Protein AF-A0A423PW30-F1 (afdb_monomer)

Sequence (116 aa):
MLAGCATTGSDTPSLRDEIAADKAAFKTCADRQATRMIETTDFEPQTVATTALARCDSHWQDYTAGLQLLYTRQTRNITYGHLQSRSEGFDLNHQVHREIRQRAEKARAGGAQRGA

Radius of gyration: 31.91 Å; Cα contacts (8 Å, |Δi|>4): 43; chains: 1; bounding box: 67×41×92 Å

Nearest PDB structures (foldseek):
  4j2c-assembly2_C  TM=5.123E-01  e=4.195E+00  Homo sapiens
  8qbr-assembly1_A  TM=3.967E-01  e=3.443E+00  Nostoc punctiforme
  6iko-assembly1_A  TM=3.852E-01  e=5.829E+00  Mus musculus

Solvent-accessible surface area (backbone atoms only — not comparable to full-atom values): 6497 Å² total; per-residue (Å²): 134,86,82,74,79,78,77,78,69,77,89,64,76,51,72,68,52,50,32,51,49,28,48,51,51,25,52,52,44,23,51,53,40,32,52,53,41,63,75,74,44,92,63,57,70,68,58,38,50,54,51,17,44,62,76,28,44,68,35,48,50,53,23,52,51,41,49,51,51,52,51,52,54,51,52,48,52,52,53,51,51,55,52,49,56,53,49,54,53,50,52,51,51,53,50,52,53,51,51,54,49,52,52,54,51,52,52,55,60,60,54,65,71,77,75,120

Foldseek 3Di:
DDPDDDPPPPPDDDLVVQLVVLVVQLVVQLVVQLVVCVVPHPDDSVVSNVVSNVVSVVSVVSNVVSVVVVVVVVVVVVVVVVVVVVVVVVVVVVVVVVVVVVVVVVVVVVVVVVPD

Organism: NCBI:txid1209778

Secondary structure (DSSP, 8-state):
-----------PPPHHHHHHHHHHHHHHHHHHHHHHHHHH----HHHHHHHHHHTTHHHHHHHHHHHHHHHHHHHHHHHHHHHHHHHHHHHHHHHHHHHHHHHHHHHHHHHTTS--

pLDDT: mean 70.46, std 11.85, range [38.69, 86.38]

Structure (mmCIF, N/CA/C/O backbone):
data_AF-A0A423PW30-F1
#
_entry.id   AF-A0A423PW30-F1
#
loop_
_atom_site.group_PDB
_atom_site.id
_atom_site.type_symbol
_atom_site.label_atom_id
_atom_site.label_alt_id
_atom_site.label_comp_id
_atom_site.label_asym_id
_atom_site.label_entity_id
_atom_site.label_seq_id
_atom_site.pdbx_PDB_ins_code
_atom_site.Cartn_x
_atom_site.Cartn_y
_atom_site.Cartn_z
_atom_site.occupancy
_atom_site.B_iso_or_equiv
_atom_site.auth_seq_id
_atom_site.auth_comp_id
_atom_site.auth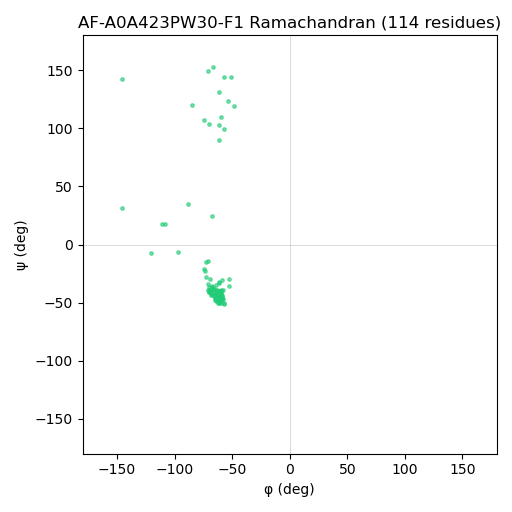_asym_id
_atom_site.auth_atom_id
_atom_site.pdbx_PDB_model_num
ATOM 1 N N . MET A 1 1 ? -18.056 31.550 -30.824 1.00 39.66 1 MET A N 1
ATOM 2 C CA . MET A 1 1 ? -17.249 31.324 -29.608 1.00 39.66 1 MET A CA 1
ATOM 3 C C . MET A 1 1 ? -17.079 29.823 -29.463 1.00 39.66 1 MET A C 1
ATOM 5 O O . MET A 1 1 ? -18.076 29.134 -29.299 1.00 39.66 1 MET A O 1
ATOM 9 N N . LEU A 1 2 ? -15.864 29.312 -29.663 1.00 38.69 2 LEU A N 1
ATOM 10 C CA . LEU A 1 2 ? -15.550 27.894 -29.481 1.00 38.69 2 LEU A CA 1
ATOM 11 C C . LEU A 1 2 ? -15.500 27.624 -27.975 1.00 38.69 2 LEU A C 1
ATOM 13 O O . LEU A 1 2 ? -14.588 28.093 -27.299 1.00 38.69 2 LEU A O 1
ATOM 17 N N . ALA A 1 3 ? -16.508 26.930 -27.451 1.00 40.69 3 ALA A N 1
ATOM 18 C CA . ALA A 1 3 ? -16.477 26.410 -26.093 1.00 40.69 3 ALA A CA 1
ATOM 19 C C . ALA A 1 3 ? -15.456 25.266 -26.064 1.00 40.69 3 ALA A C 1
ATOM 21 O O . ALA A 1 3 ? -15.696 24.189 -26.607 1.00 40.69 3 ALA A O 1
ATOM 22 N N . GLY A 1 4 ? -14.280 25.560 -25.511 1.00 42.00 4 GLY A N 1
ATOM 23 C CA . GLY A 1 4 ? -13.221 24.589 -25.294 1.00 42.00 4 GLY A CA 1
ATOM 24 C C . GLY A 1 4 ? -13.698 23.487 -24.357 1.00 42.00 4 GLY A C 1
ATOM 25 O O . GLY A 1 4 ? -14.277 23.756 -23.306 1.00 42.00 4 GLY A O 1
ATOM 26 N N . CYS A 1 5 ? -13.457 22.250 -24.778 1.00 47.34 5 CYS A N 1
ATOM 27 C CA . CYS A 1 5 ? -13.673 21.039 -24.012 1.00 47.34 5 CYS A CA 1
ATOM 28 C C . CYS A 1 5 ? -13.060 21.178 -22.615 1.00 47.34 5 CYS A C 1
ATOM 30 O O . CYS A 1 5 ? -11.847 21.342 -22.479 1.00 47.34 5 CYS A O 1
ATOM 32 N N . ALA A 1 6 ? -13.898 21.076 -21.584 1.00 44.97 6 ALA A N 1
ATOM 33 C CA . ALA A 1 6 ? -13.429 20.788 -20.243 1.00 44.97 6 ALA A CA 1
ATOM 34 C C . ALA A 1 6 ? -12.721 19.430 -20.299 1.00 44.97 6 ALA A C 1
ATOM 36 O O . ALA A 1 6 ? -13.347 18.394 -20.519 1.00 44.97 6 ALA A O 1
ATOM 37 N N . THR A 1 7 ? -11.399 19.444 -20.163 1.00 45.88 7 THR A N 1
ATOM 38 C CA . THR A 1 7 ? -10.635 18.247 -19.843 1.00 45.88 7 THR A CA 1
ATOM 39 C C . THR A 1 7 ? -11.139 17.769 -18.490 1.00 45.88 7 THR A C 1
ATOM 41 O O . THR A 1 7 ? -10.809 18.364 -17.465 1.00 45.88 7 THR A O 1
ATOM 44 N N . THR A 1 8 ? -11.971 16.732 -18.483 1.00 47.00 8 THR A N 1
ATOM 45 C CA . THR A 1 8 ? -12.207 15.911 -17.299 1.00 47.00 8 THR A CA 1
ATOM 46 C C . THR A 1 8 ? -10.859 15.301 -16.935 1.00 47.00 8 THR A C 1
ATOM 48 O O . THR A 1 8 ? -10.469 14.265 -17.475 1.00 47.00 8 THR A O 1
ATOM 51 N N . GLY A 1 9 ? -10.094 16.009 -16.101 1.00 44.66 9 GLY A N 1
ATOM 52 C CA . GLY A 1 9 ? -9.018 15.394 -15.346 1.00 44.66 9 GLY A CA 1
ATOM 53 C C . GLY A 1 9 ? -9.651 14.225 -14.614 1.00 44.66 9 GLY A C 1
ATOM 54 O O . GLY A 1 9 ? -10.691 14.388 -13.987 1.00 44.66 9 GLY A O 1
ATOM 55 N N . SER A 1 10 ? -9.121 13.030 -14.829 1.00 46.91 10 SER A N 1
ATOM 56 C CA . SER A 1 10 ? -9.656 11.811 -14.250 1.00 46.91 10 SER A CA 1
ATOM 57 C C . SER A 1 10 ? -9.677 11.953 -12.726 1.00 46.91 10 SER A C 1
ATOM 59 O O . SER A 1 10 ? -8.649 11.759 -12.087 1.00 46.91 10 SER A O 1
ATOM 61 N N . ASP A 1 11 ? -10.838 12.276 -12.150 1.00 55.28 11 ASP A N 1
ATOM 62 C CA . ASP A 1 11 ? -11.105 12.359 -10.702 1.00 55.28 11 ASP A CA 1
ATOM 63 C C . ASP A 1 11 ? -11.051 10.975 -10.021 1.00 55.28 11 ASP A C 1
ATOM 65 O O . ASP A 1 11 ? -11.695 10.719 -9.006 1.00 55.28 11 ASP A O 1
ATOM 69 N N . THR A 1 12 ? -10.322 10.026 -10.609 1.00 57.97 12 THR A N 1
ATOM 70 C CA . THR A 1 12 ? -10.108 8.705 -10.035 1.00 57.97 12 THR A CA 1
ATOM 71 C C . THR A 1 12 ? -8.923 8.811 -9.076 1.00 57.97 12 THR A C 1
ATOM 73 O O . THR A 1 12 ? -7.835 9.191 -9.523 1.00 57.97 12 THR A O 1
ATOM 76 N N . PRO A 1 13 ? -9.109 8.509 -7.777 1.00 70.44 13 PRO A N 1
ATOM 77 C CA . PRO A 1 13 ? -8.028 8.530 -6.800 1.00 70.44 13 PRO A CA 1
ATOM 78 C C . PRO A 1 13 ? -6.832 7.715 -7.298 1.00 70.44 13 PRO A C 1
ATOM 80 O O . PRO A 1 13 ? -6.991 6.688 -7.964 1.00 70.44 13 PRO A O 1
ATOM 83 N N . SER A 1 14 ? -5.609 8.159 -6.999 1.00 84.81 14 SER A N 1
ATOM 84 C CA . SER A 1 14 ? -4.460 7.320 -7.316 1.00 84.81 14 SER A CA 1
ATOM 85 C C . SER A 1 14 ? -4.503 6.059 -6.448 1.00 84.81 14 SER A C 1
ATOM 87 O O . SER A 1 14 ? -4.980 6.094 -5.317 1.00 84.81 14 SER A O 1
ATOM 89 N N . LEU A 1 15 ? -3.919 4.951 -6.918 1.00 81.12 15 LEU A N 1
ATOM 90 C CA . LEU A 1 15 ? -3.818 3.718 -6.117 1.00 81.12 15 LEU A CA 1
ATOM 91 C C . LEU A 1 15 ? -3.177 3.971 -4.735 1.00 81.12 15 LEU A C 1
ATOM 93 O O . LEU A 1 15 ? -3.468 3.273 -3.772 1.00 81.12 15 LEU A O 1
ATOM 97 N N . ARG A 1 16 ? -2.291 4.970 -4.619 1.00 79.81 16 ARG A N 1
ATOM 98 C CA . ARG A 1 16 ? -1.703 5.353 -3.327 1.00 79.81 16 ARG A CA 1
ATOM 99 C C . ARG A 1 16 ? -2.722 6.019 -2.402 1.00 79.81 16 ARG A C 1
ATOM 101 O O . ARG A 1 16 ? -2.657 5.784 -1.199 1.00 79.81 16 ARG A O 1
ATOM 108 N N . ASP A 1 17 ? -3.631 6.815 -2.954 1.00 84.00 17 ASP A N 1
ATOM 109 C CA . ASP A 1 17 ? -4.697 7.479 -2.202 1.00 84.00 17 ASP A CA 1
ATOM 110 C C . ASP A 1 17 ? -5.749 6.464 -1.738 1.00 84.00 17 ASP A C 1
ATOM 112 O O . ASP A 1 17 ? -6.172 6.519 -0.586 1.00 84.00 17 ASP A O 1
ATOM 116 N N . GLU A 1 18 ? -6.090 5.482 -2.582 1.00 82.44 18 GLU A N 1
ATOM 117 C CA . GLU A 1 18 ? -6.965 4.352 -2.221 1.00 82.44 18 GLU A CA 1
ATOM 118 C C . GLU A 1 18 ? -6.372 3.549 -1.051 1.00 82.44 18 GLU A C 1
ATOM 120 O O . GLU A 1 18 ? -7.006 3.408 -0.009 1.00 82.44 18 GLU A O 1
ATOM 125 N N . ILE A 1 19 ? -5.094 3.154 -1.142 1.00 78.31 19 ILE A N 1
ATOM 126 C CA . ILE A 1 19 ? -4.380 2.451 -0.057 1.00 78.31 19 ILE A CA 1
ATOM 127 C C . ILE A 1 19 ? -4.365 3.272 1.244 1.00 78.31 19 ILE A C 1
ATOM 129 O O . ILE A 1 19 ? -4.470 2.718 2.343 1.00 78.31 19 ILE A O 1
ATOM 133 N N . ALA A 1 20 ? -4.186 4.594 1.148 1.00 81.25 20 ALA A N 1
ATOM 134 C CA . ALA A 1 20 ? -4.189 5.473 2.314 1.00 81.25 20 ALA A CA 1
ATOM 135 C C . ALA A 1 20 ? -5.580 5.557 2.961 1.00 81.25 20 ALA A C 1
ATOM 137 O O . ALA A 1 20 ? -5.678 5.545 4.193 1.00 81.25 20 ALA A O 1
ATOM 138 N N . ALA A 1 21 ? -6.638 5.597 2.148 1.00 84.12 21 ALA A N 1
ATOM 139 C CA . ALA A 1 21 ? -8.020 5.564 2.608 1.00 84.12 21 ALA A CA 1
ATOM 140 C C . ALA A 1 21 ? -8.354 4.230 3.295 1.00 84.12 21 ALA A C 1
ATOM 142 O O . ALA A 1 21 ? -8.876 4.248 4.411 1.00 84.12 21 ALA A O 1
ATOM 143 N N . ASP A 1 22 ? -7.961 3.093 2.714 1.00 79.81 22 ASP A N 1
ATOM 144 C CA . ASP A 1 22 ? -8.191 1.762 3.295 1.00 79.81 22 ASP A CA 1
ATOM 145 C C . ASP A 1 22 ? -7.466 1.595 4.636 1.00 79.81 22 ASP A C 1
ATOM 147 O O . ASP A 1 22 ? -8.041 1.127 5.623 1.00 79.81 22 ASP A O 1
ATOM 151 N N . LYS A 1 23 ? -6.223 2.089 4.731 1.00 80.75 23 LYS A N 1
ATOM 152 C CA . LYS A 1 23 ? -5.473 2.131 5.995 1.00 80.75 23 LYS A CA 1
ATOM 153 C C . LYS A 1 23 ? -6.191 2.970 7.059 1.00 80.75 23 LYS A C 1
ATOM 155 O O . LYS A 1 23 ? -6.243 2.578 8.229 1.00 80.75 23 LYS A O 1
ATOM 160 N N . ALA A 1 24 ? -6.716 4.135 6.680 1.00 82.94 24 ALA A N 1
ATOM 161 C CA . ALA A 1 24 ? -7.443 5.016 7.592 1.00 82.94 24 ALA A CA 1
ATOM 162 C C . ALA A 1 24 ? -8.780 4.400 8.040 1.00 82.94 24 ALA A C 1
ATOM 164 O O . ALA A 1 24 ? -9.142 4.510 9.218 1.00 82.94 24 ALA A O 1
ATOM 165 N N . ALA A 1 25 ? -9.481 3.715 7.134 1.00 80.88 25 ALA A N 1
ATOM 166 C CA . ALA A 1 25 ? -10.710 2.985 7.419 1.00 80.88 25 ALA A CA 1
ATOM 167 C C . ALA A 1 25 ? -10.459 1.827 8.395 1.00 80.88 25 ALA A C 1
ATOM 169 O O . ALA A 1 25 ? -11.163 1.719 9.402 1.00 80.88 25 ALA A O 1
ATOM 170 N N . PHE A 1 26 ? -9.399 1.039 8.175 1.00 77.88 26 PHE A N 1
ATOM 171 C CA . PHE A 1 26 ? -8.985 -0.027 9.089 1.00 77.88 26 PHE A CA 1
ATOM 172 C C . PHE A 1 26 ? -8.712 0.504 10.499 1.00 77.88 26 PHE A C 1
ATOM 174 O O . PHE A 1 26 ? -9.302 0.017 11.465 1.00 77.88 26 PHE A O 1
ATOM 181 N N . LYS A 1 27 ? -7.886 1.555 10.621 1.00 79.56 27 LYS A N 1
ATOM 182 C CA . LYS A 1 27 ? -7.572 2.164 11.922 1.00 79.56 27 LYS A CA 1
ATOM 183 C C . LYS A 1 27 ? -8.835 2.666 12.626 1.00 79.56 27 LYS A C 1
ATOM 185 O O . LYS A 1 27 ? -9.043 2.382 13.799 1.00 79.56 27 LYS A O 1
ATOM 190 N N . THR A 1 28 ? -9.691 3.381 11.899 1.00 86.38 28 THR A N 1
ATOM 191 C CA . THR A 1 28 ? -10.925 3.955 12.451 1.00 86.38 28 THR A CA 1
ATOM 192 C C . THR A 1 28 ? -11.897 2.870 12.915 1.00 86.38 28 THR A C 1
ATOM 194 O O . THR A 1 28 ? -12.538 3.019 13.956 1.00 86.38 28 THR A O 1
ATOM 197 N N . CYS A 1 29 ? -12.014 1.773 12.163 1.00 79.19 29 CYS A N 1
ATOM 198 C CA . CYS A 1 29 ? -12.811 0.619 12.563 1.00 79.19 29 CYS A CA 1
ATOM 199 C C . CYS A 1 29 ? -12.258 -0.009 13.849 1.00 79.19 29 CYS A C 1
ATOM 201 O O . CYS A 1 29 ? -13.013 -0.183 14.808 1.00 79.19 29 CYS A O 1
ATOM 203 N N . ALA A 1 30 ? -10.951 -0.290 13.890 1.00 74.00 30 ALA A N 1
ATOM 204 C CA . ALA A 1 30 ? -10.305 -0.926 15.034 1.00 74.00 30 ALA A CA 1
ATOM 205 C C . ALA A 1 30 ? -10.431 -0.070 16.302 1.00 74.00 30 ALA A C 1
ATOM 207 O O . ALA A 1 30 ? -10.822 -0.588 17.346 1.00 74.00 30 ALA A O 1
ATOM 208 N N . ASP A 1 31 ? -10.211 1.245 16.194 1.00 78.31 31 ASP A N 1
ATOM 209 C CA . ASP A 1 31 ? -10.379 2.184 17.307 1.00 78.31 31 ASP A CA 1
ATOM 210 C C . ASP A 1 31 ? -11.823 2.161 17.834 1.00 78.31 31 ASP A C 1
ATOM 212 O O . ASP A 1 31 ? -12.045 2.006 19.031 1.00 78.31 31 ASP A O 1
ATOM 216 N N . ARG A 1 32 ? -12.829 2.236 16.947 1.00 84.38 32 ARG A N 1
ATOM 217 C CA . ARG A 1 32 ? -14.249 2.196 17.349 1.00 84.38 32 ARG A CA 1
ATOM 218 C C . ARG A 1 32 ? -14.634 0.879 18.022 1.00 84.38 32 ARG A C 1
ATOM 220 O O . ARG A 1 32 ? -15.410 0.897 18.977 1.00 84.38 32 ARG A O 1
ATOM 227 N N . GLN A 1 33 ? -14.142 -0.253 17.516 1.00 81.94 33 GLN A N 1
ATOM 228 C CA . GLN A 1 33 ? -14.400 -1.562 18.123 1.00 81.94 33 GLN A CA 1
ATOM 229 C C . GLN A 1 33 ? -13.721 -1.674 19.489 1.00 81.94 33 GLN A C 1
ATOM 231 O O . GLN A 1 33 ? -14.367 -2.105 20.440 1.00 81.94 33 GLN A O 1
ATOM 236 N N . ALA A 1 34 ? -12.469 -1.224 19.608 1.00 72.38 34 ALA A N 1
ATOM 237 C CA . ALA A 1 34 ? -11.740 -1.219 20.869 1.00 72.38 34 ALA A CA 1
ATOM 238 C C . ALA A 1 34 ? -12.432 -0.334 21.914 1.00 72.38 34 ALA A C 1
ATOM 240 O O . ALA A 1 34 ? -12.684 -0.806 23.017 1.00 72.38 34 ALA A O 1
ATOM 241 N N . THR A 1 35 ? -12.826 0.896 21.561 1.00 79.69 35 THR A N 1
ATOM 242 C CA . THR A 1 35 ? -13.568 1.795 22.462 1.00 79.69 35 THR A CA 1
ATOM 243 C C . THR A 1 35 ? -14.860 1.152 22.950 1.00 79.69 35 THR A C 1
ATOM 245 O O . THR A 1 35 ? -15.072 1.063 24.155 1.00 79.69 35 THR A O 1
ATOM 248 N N . ARG A 1 36 ? -15.685 0.609 22.042 1.00 82.94 36 ARG A N 1
ATOM 249 C CA . ARG A 1 36 ? -16.927 -0.073 22.438 1.00 82.94 36 ARG A CA 1
ATOM 250 C C . ARG A 1 36 ? -16.669 -1.255 23.361 1.00 82.94 36 ARG A C 1
ATOM 252 O O . ARG A 1 36 ? -17.438 -1.471 24.286 1.00 82.94 36 ARG A O 1
ATOM 259 N N . MET A 1 37 ? -15.626 -2.041 23.106 1.00 75.56 37 MET A N 1
ATOM 260 C CA . MET A 1 37 ? -15.291 -3.186 23.950 1.00 75.56 37 MET A CA 1
ATOM 261 C C . MET A 1 37 ? -14.806 -2.745 25.332 1.00 75.56 37 MET A C 1
ATOM 263 O O . MET A 1 37 ? -15.283 -3.290 26.317 1.00 75.56 37 MET A O 1
ATOM 267 N N . ILE A 1 38 ? -13.953 -1.724 25.427 1.00 74.25 38 ILE A N 1
ATOM 268 C CA . ILE A 1 38 ? -13.521 -1.158 26.718 1.00 74.25 38 ILE A CA 1
ATOM 269 C C . ILE A 1 38 ? -14.723 -0.638 27.516 1.00 74.25 38 ILE A C 1
ATOM 271 O O . ILE A 1 38 ? -14.792 -0.826 28.723 1.00 74.25 38 ILE A O 1
ATOM 275 N N . GLU A 1 39 ? -15.691 -0.011 26.846 1.00 79.75 39 GLU A N 1
ATOM 276 C CA . GLU A 1 39 ? -16.892 0.531 27.492 1.00 79.75 39 GLU A CA 1
ATOM 277 C C . GLU A 1 39 ? -17.907 -0.544 27.918 1.00 79.75 39 GLU A C 1
ATOM 279 O O . GLU A 1 39 ? -18.756 -0.275 28.765 1.00 79.75 39 GLU A O 1
ATOM 284 N N . THR A 1 40 ? -17.866 -1.743 27.324 1.00 76.75 40 THR A N 1
ATOM 285 C CA . THR A 1 40 ? -18.912 -2.772 27.504 1.00 76.75 40 THR A CA 1
ATOM 286 C C . THR A 1 40 ? -18.415 -4.092 28.083 1.00 76.75 40 THR A C 1
ATOM 288 O O . THR A 1 40 ? -19.232 -4.966 28.375 1.0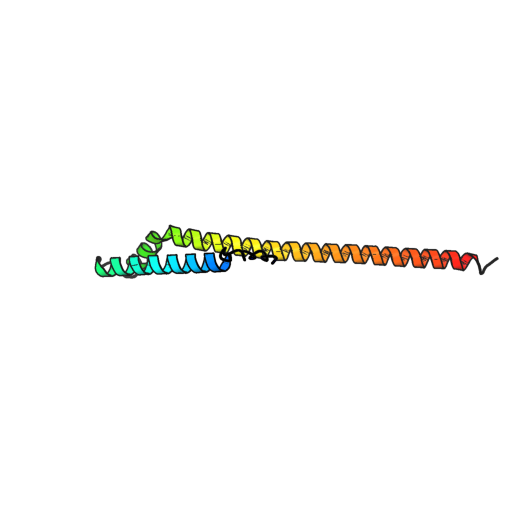0 76.75 40 THR A O 1
ATOM 291 N N . THR A 1 41 ? -17.102 -4.272 28.241 1.00 66.81 41 THR A N 1
ATOM 292 C CA . THR A 1 41 ? -16.494 -5.532 28.687 1.00 66.81 41 THR A CA 1
ATOM 293 C C . THR A 1 41 ? -15.258 -5.291 29.552 1.00 66.81 41 THR A C 1
ATOM 295 O O . THR A 1 41 ? -14.442 -4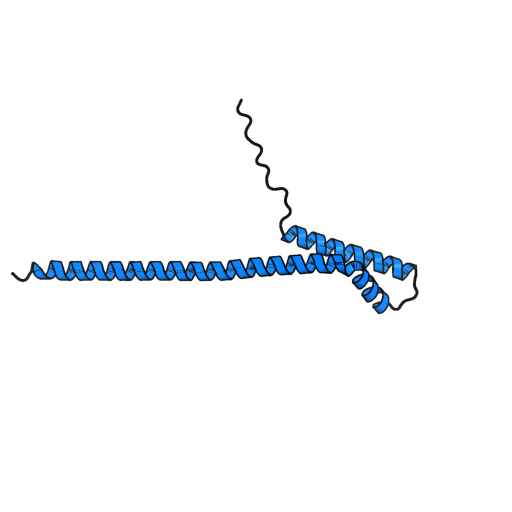.436 29.229 1.00 66.81 41 THR A O 1
ATOM 298 N N . ASP A 1 42 ? -15.065 -6.115 30.586 1.00 69.56 42 ASP A N 1
ATOM 299 C CA . ASP A 1 42 ? -13.860 -6.125 31.439 1.00 69.56 42 ASP A CA 1
ATOM 300 C C . ASP A 1 42 ? -12.753 -7.045 30.882 1.00 69.56 42 ASP A C 1
ATOM 302 O O . ASP A 1 42 ? -12.043 -7.733 31.619 1.00 69.56 42 ASP A O 1
ATOM 306 N N . PHE A 1 43 ? -12.625 -7.136 29.556 1.00 73.62 43 PHE A N 1
ATOM 307 C CA . PHE A 1 43 ? -11.596 -7.984 28.957 1.00 73.62 43 PHE A CA 1
ATOM 308 C C . PHE A 1 43 ? -10.195 -7.406 29.156 1.00 73.62 43 PHE A C 1
ATOM 310 O O . PHE A 1 43 ? -9.987 -6.193 29.136 1.00 73.62 43 PHE A O 1
ATOM 317 N N . GLU A 1 44 ? -9.202 -8.294 29.254 1.00 73.00 44 GLU A N 1
ATOM 318 C CA . GLU A 1 44 ? -7.805 -7.873 29.240 1.00 73.00 44 GLU A CA 1
ATOM 319 C C . GLU A 1 44 ? -7.478 -7.076 27.959 1.00 73.00 44 GLU A C 1
ATOM 321 O O . GLU A 1 44 ? -7.960 -7.429 26.873 1.00 73.00 44 GLU A O 1
ATOM 326 N N . PRO A 1 45 ? -6.610 -6.046 28.035 1.00 70.75 45 PRO A N 1
ATOM 327 C CA . PRO A 1 45 ? -6.311 -5.157 26.906 1.00 70.75 45 PRO A CA 1
ATOM 328 C C . PRO A 1 45 ? -5.894 -5.880 25.617 1.00 70.75 45 PRO A C 1
ATOM 330 O O . PRO A 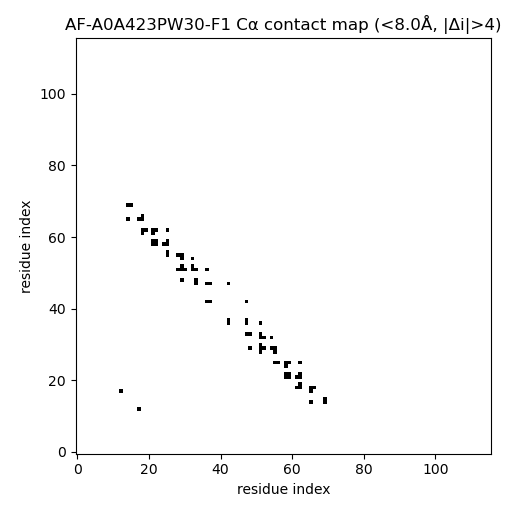1 45 ? -6.254 -5.471 24.514 1.00 70.75 45 PRO A O 1
ATOM 333 N N . GLN A 1 46 ? -5.168 -6.991 25.748 1.00 67.25 46 GLN A N 1
ATOM 334 C CA . GLN A 1 46 ? -4.735 -7.832 24.629 1.00 67.25 46 GLN A CA 1
ATOM 335 C C . GLN A 1 46 ? -5.896 -8.534 23.910 1.00 67.25 46 GLN A C 1
ATOM 337 O O . GLN A 1 46 ? -5.910 -8.613 22.678 1.00 67.25 46 GLN A O 1
ATOM 342 N N . THR A 1 47 ? -6.904 -8.982 24.657 1.00 72.38 47 THR A N 1
ATOM 343 C CA . THR A 1 47 ? -8.123 -9.602 24.121 1.00 72.38 47 THR A CA 1
ATOM 344 C C . THR A 1 47 ? -8.983 -8.566 23.404 1.00 72.38 47 THR A C 1
ATOM 346 O O . THR A 1 47 ? -9.513 -8.839 22.326 1.00 72.38 47 THR A O 1
ATOM 349 N N . VAL A 1 48 ? -9.067 -7.346 23.947 1.00 68.06 48 VAL A N 1
ATOM 350 C CA . VAL A 1 48 ? -9.737 -6.218 23.285 1.00 68.06 48 VAL A CA 1
ATOM 351 C C . VAL A 1 48 ? -9.053 -5.882 21.962 1.00 68.06 48 VAL A C 1
ATOM 353 O O . VAL A 1 48 ? -9.723 -5.815 20.934 1.00 68.06 48 VAL A O 1
ATOM 356 N N . ALA A 1 49 ? -7.728 -5.718 21.963 1.00 66.38 49 ALA A N 1
ATOM 357 C CA . ALA A 1 49 ? -6.979 -5.352 20.765 1.00 66.38 49 ALA A CA 1
ATOM 358 C C . ALA A 1 49 ? -7.111 -6.409 19.658 1.00 66.38 49 ALA A C 1
ATOM 360 O O . ALA A 1 49 ? -7.454 -6.081 18.524 1.00 66.38 49 ALA A O 1
ATOM 361 N N . THR A 1 50 ? -6.898 -7.686 19.984 1.00 69.00 50 THR A N 1
ATOM 362 C CA . THR A 1 50 ? -7.001 -8.787 19.009 1.00 69.00 50 THR A CA 1
ATOM 363 C C . THR A 1 50 ? -8.414 -8.933 18.446 1.00 69.00 50 THR A C 1
ATOM 365 O O . THR A 1 50 ? -8.582 -9.057 17.233 1.00 69.00 50 THR A O 1
ATOM 368 N N . THR A 1 51 ? -9.441 -8.838 19.292 1.00 71.56 51 THR A N 1
ATOM 369 C CA . THR 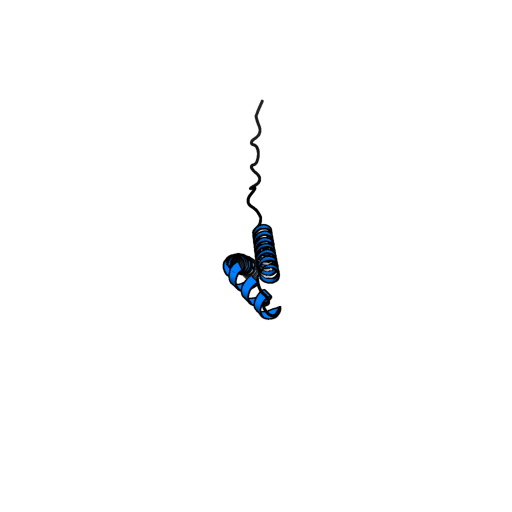A 1 51 ? -10.843 -8.952 18.858 1.00 71.56 51 THR A CA 1
ATOM 370 C C . THR A 1 51 ? -11.290 -7.748 18.030 1.00 71.56 51 THR A C 1
ATOM 372 O O . THR A 1 51 ? -11.978 -7.914 17.022 1.00 71.56 51 THR A O 1
ATOM 375 N N . ALA A 1 52 ? -10.895 -6.533 18.418 1.00 69.31 52 ALA A N 1
ATOM 376 C CA . ALA A 1 52 ? -11.210 -5.317 17.676 1.00 69.31 52 ALA A CA 1
ATOM 377 C C . ALA A 1 52 ? -10.594 -5.338 16.271 1.00 69.31 52 ALA A C 1
ATOM 379 O O . ALA A 1 52 ? -11.278 -5.012 15.302 1.00 69.31 52 ALA A O 1
ATOM 380 N N . LEU A 1 53 ? -9.340 -5.788 16.153 1.00 73.12 53 LEU A N 1
ATOM 381 C CA . LEU A 1 53 ? -8.666 -5.954 14.864 1.00 73.12 53 LEU A CA 1
ATOM 382 C C . LEU A 1 53 ? -9.351 -7.026 14.005 1.00 73.12 53 LEU A C 1
ATOM 384 O O . LEU A 1 53 ? -9.643 -6.765 12.840 1.00 73.12 53 LEU A O 1
ATOM 388 N N . ALA A 1 54 ? -9.689 -8.186 14.581 1.00 74.81 54 ALA A N 1
ATOM 389 C CA . ALA A 1 54 ? -10.359 -9.275 13.862 1.00 74.81 54 ALA A CA 1
ATOM 390 C C . ALA A 1 54 ? -11.741 -8.878 13.311 1.00 74.81 54 ALA A C 1
ATOM 392 O O . ALA A 1 54 ? -12.145 -9.331 12.243 1.00 74.81 54 ALA A O 1
ATOM 393 N N . ARG A 1 55 ? -12.474 -7.993 13.998 1.00 76.56 55 ARG A N 1
ATOM 394 C CA . ARG A 1 55 ? -13.766 -7.468 13.514 1.00 76.56 55 ARG A CA 1
ATOM 395 C C . ARG A 1 55 ? -13.644 -6.511 12.328 1.00 76.56 55 ARG A C 1
ATOM 397 O O . ARG A 1 55 ? -14.653 -6.214 11.695 1.00 76.56 55 ARG A O 1
ATOM 404 N N . CYS A 1 56 ? -12.441 -6.029 12.043 1.00 80.12 56 CYS A N 1
ATOM 405 C CA . CYS A 1 56 ? -12.147 -5.080 10.974 1.00 80.12 56 CYS A CA 1
ATOM 406 C C . CYS A 1 56 ? -11.324 -5.716 9.843 1.00 80.12 56 CYS A C 1
ATOM 408 O O . CYS A 1 56 ? -10.730 -4.994 9.042 1.00 80.12 56 CYS A O 1
ATOM 410 N N . ASP A 1 57 ? -11.296 -7.052 9.774 1.00 81.50 57 ASP A N 1
ATOM 411 C CA . ASP A 1 57 ? -10.451 -7.813 8.850 1.00 81.50 57 ASP A CA 1
ATOM 412 C C . ASP A 1 57 ? -10.717 -7.482 7.373 1.00 81.50 57 ASP A C 1
ATOM 414 O O . ASP A 1 57 ? -9.787 -7.451 6.578 1.00 81.50 57 ASP A O 1
ATOM 418 N N . SER A 1 58 ? -11.947 -7.112 6.998 1.00 78.19 58 SER A N 1
ATOM 419 C CA . SER A 1 58 ? -12.254 -6.684 5.624 1.00 78.19 58 SER A CA 1
ATOM 420 C C . SER A 1 58 ? -11.445 -5.454 5.192 1.00 78.19 58 SER A C 1
ATOM 422 O O . SER A 1 58 ? -10.856 -5.453 4.120 1.00 78.19 58 SER A O 1
ATOM 424 N N . HIS A 1 59 ? -11.317 -4.441 6.056 1.00 77.38 59 HIS A N 1
ATOM 425 C CA . HIS A 1 59 ? -10.510 -3.251 5.754 1.00 77.38 59 HIS A CA 1
ATOM 426 C C . HIS A 1 59 ? -9.008 -3.556 5.719 1.00 77.38 59 HIS A C 1
ATOM 428 O O . HIS A 1 59 ? -8.247 -2.906 5.003 1.00 77.38 59 HIS A O 1
ATOM 434 N N . TRP A 1 60 ? -8.568 -4.547 6.497 1.00 73.94 60 TRP A N 1
ATOM 435 C CA . TRP A 1 60 ? -7.198 -5.044 6.440 1.00 73.94 60 TRP A CA 1
ATOM 436 C C . TRP A 1 60 ? -6.916 -5.779 5.120 1.00 73.94 60 TRP A C 1
ATOM 438 O O . TRP A 1 60 ? -5.862 -5.574 4.510 1.00 73.94 60 TRP A O 1
ATOM 448 N N . GLN A 1 61 ? -7.861 -6.590 4.643 1.00 78.31 61 GLN A N 1
ATOM 449 C CA . GLN A 1 61 ? -7.773 -7.269 3.350 1.00 78.31 61 GLN A CA 1
ATOM 450 C C . GLN A 1 61 ? -7.716 -6.269 2.189 1.00 78.31 61 GLN A C 1
ATOM 452 O O . GLN A 1 61 ? -6.831 -6.390 1.344 1.00 78.31 61 GLN A O 1
ATOM 457 N N . ASP A 1 62 ? -8.567 -5.240 2.192 1.00 77.88 62 ASP A N 1
ATOM 458 C CA . ASP A 1 62 ? -8.556 -4.186 1.165 1.00 77.88 62 ASP A CA 1
ATOM 459 C C . ASP A 1 62 ? -7.209 -3.438 1.146 1.00 77.88 62 ASP A C 1
ATOM 461 O O . ASP A 1 62 ? -6.535 -3.357 0.112 1.00 77.88 62 ASP A O 1
ATOM 465 N N . TYR A 1 63 ? -6.731 -3.014 2.323 1.00 74.25 63 TYR A N 1
ATOM 466 C CA . TYR A 1 63 ? -5.431 -2.357 2.473 1.00 74.25 63 TYR A CA 1
ATOM 467 C C . TYR A 1 63 ? -4.266 -3.223 1.959 1.00 74.25 63 TYR A C 1
ATOM 469 O O . TYR A 1 63 ? -3.396 -2.747 1.219 1.00 74.25 63 TYR A O 1
ATOM 477 N N . THR A 1 64 ? -4.231 -4.504 2.332 1.00 80.88 64 THR A N 1
ATOM 478 C CA . THR A 1 64 ? -3.154 -5.423 1.928 1.00 80.88 64 THR A CA 1
ATOM 479 C C . THR A 1 64 ? -3.222 -5.793 0.446 1.00 80.88 64 THR A C 1
ATOM 481 O O . THR A 1 64 ? -2.174 -5.893 -0.201 1.00 80.88 64 THR A O 1
ATOM 484 N N . ALA A 1 65 ? -4.420 -5.908 -0.132 1.00 79.56 65 ALA A N 1
ATOM 485 C CA . ALA A 1 65 ? -4.608 -6.098 -1.567 1.00 79.56 65 ALA A CA 1
ATOM 486 C C . ALA A 1 65 ? -4.075 -4.899 -2.368 1.00 79.56 65 ALA A C 1
ATOM 488 O O . ALA A 1 65 ? -3.328 -5.080 -3.336 1.00 79.56 65 ALA A O 1
ATOM 489 N N . GLY A 1 66 ? -4.371 -3.673 -1.926 1.00 77.56 66 GLY A N 1
ATOM 490 C CA . GLY A 1 66 ? -3.830 -2.454 -2.525 1.00 77.56 66 GLY A CA 1
ATOM 491 C C . GLY A 1 66 ? -2.297 -2.402 -2.471 1.00 77.56 66 GLY A C 1
ATOM 492 O O . GLY A 1 66 ? -1.643 -2.136 -3.486 1.00 77.56 66 GLY A O 1
ATOM 493 N N . LEU A 1 67 ? -1.694 -2.747 -1.326 1.00 77.75 67 LEU A N 1
ATOM 494 C CA . LEU A 1 67 ? -0.233 -2.852 -1.196 1.00 77.75 67 LEU A CA 1
ATOM 495 C C . LEU A 1 67 ? 0.373 -3.878 -2.164 1.00 77.75 67 LEU A C 1
ATOM 497 O O . LEU A 1 67 ? 1.382 -3.587 -2.813 1.00 77.75 67 LEU A O 1
ATOM 501 N N . GLN A 1 68 ? -0.248 -5.052 -2.306 1.00 82.12 68 GLN A N 1
ATOM 502 C CA . GLN A 1 68 ? 0.210 -6.092 -3.229 1.00 82.12 68 GLN A CA 1
ATOM 503 C C . GLN A 1 68 ? 0.158 -5.619 -4.689 1.00 82.12 68 GLN A C 1
ATOM 505 O O . GLN A 1 68 ? 1.078 -5.890 -5.474 1.00 82.12 68 GLN A O 1
ATOM 510 N N . LEU A 1 69 ? -0.885 -4.873 -5.063 1.00 79.50 69 LEU A N 1
ATOM 511 C CA . LEU A 1 69 ? -1.005 -4.260 -6.386 1.00 79.50 69 LEU A CA 1
ATOM 512 C C . LEU A 1 69 ? 0.083 -3.209 -6.624 1.00 79.50 69 LEU A C 1
ATOM 514 O O . LEU A 1 69 ? 0.697 -3.200 -7.696 1.00 79.50 69 LEU A O 1
ATOM 518 N N . LEU A 1 70 ? 0.361 -2.356 -5.633 1.00 80.69 70 LEU A N 1
ATOM 519 C CA . LEU A 1 70 ? 1.414 -1.344 -5.720 1.00 80.69 70 LEU A CA 1
ATOM 520 C C . LEU A 1 70 ? 2.793 -1.991 -5.900 1.00 80.69 70 LEU A C 1
ATOM 522 O O . LEU A 1 70 ? 3.531 -1.606 -6.809 1.00 80.69 70 LEU A O 1
ATOM 526 N N . TYR A 1 71 ? 3.103 -3.013 -5.099 1.00 75.50 71 TYR A N 1
ATOM 527 C CA . TYR A 1 71 ? 4.346 -3.776 -5.209 1.00 75.50 71 TYR A CA 1
ATOM 528 C C . TYR A 1 71 ? 4.474 -4.448 -6.580 1.00 75.50 71 TYR A C 1
ATOM 530 O O . TYR A 1 71 ? 5.496 -4.319 -7.249 1.00 75.50 71 TYR A O 1
ATOM 538 N N . THR A 1 72 ? 3.411 -5.098 -7.059 1.00 77.69 72 THR A N 1
ATOM 539 C CA . THR A 1 72 ? 3.413 -5.763 -8.371 1.00 77.69 72 THR A CA 1
ATOM 540 C C . THR A 1 72 ? 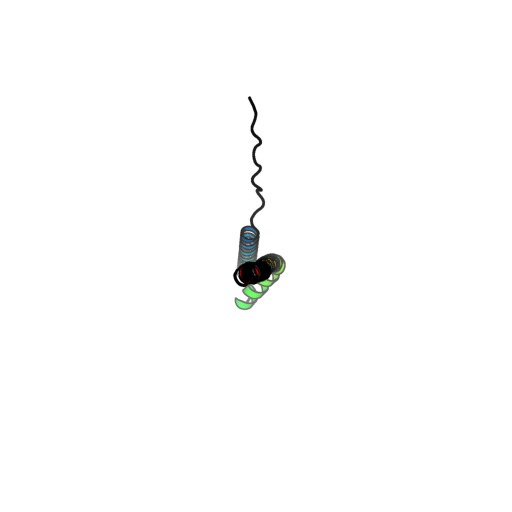3.644 -4.767 -9.510 1.00 77.69 72 THR A C 1
ATOM 542 O O . THR A 1 72 ? 4.421 -5.049 -10.425 1.00 77.69 72 THR A O 1
ATOM 545 N N . ARG A 1 73 ? 3.010 -3.585 -9.464 1.00 75.62 73 ARG A N 1
ATOM 546 C CA . ARG A 1 73 ? 3.238 -2.508 -10.445 1.00 75.62 73 ARG A CA 1
ATOM 547 C C . ARG A 1 73 ? 4.680 -2.003 -10.399 1.00 75.62 73 ARG A C 1
ATOM 549 O O . ARG A 1 73 ? 5.294 -1.836 -11.449 1.00 75.62 73 ARG A O 1
ATOM 556 N N . GLN A 1 74 ? 5.233 -1.806 -9.205 1.00 71.69 74 GLN A N 1
ATOM 557 C CA . GLN A 1 74 ? 6.609 -1.348 -9.035 1.00 71.69 74 GLN A CA 1
ATOM 558 C C . GLN A 1 74 ? 7.618 -2.369 -9.574 1.00 71.69 74 GLN A C 1
ATOM 560 O O . GLN A 1 74 ? 8.497 -2.003 -10.354 1.00 71.69 74 GLN A O 1
ATOM 565 N N . THR A 1 75 ? 7.453 -3.649 -9.236 1.00 68.06 75 THR A N 1
ATOM 566 C CA . THR A 1 75 ? 8.314 -4.733 -9.725 1.00 68.06 75 THR A CA 1
ATOM 567 C C . THR A 1 75 ? 8.243 -4.852 -11.244 1.00 68.06 75 THR A C 1
ATOM 569 O O . THR A 1 75 ? 9.280 -4.919 -11.897 1.00 68.06 75 THR A O 1
ATOM 572 N N . ARG A 1 76 ? 7.040 -4.778 -11.834 1.00 66.75 76 ARG A N 1
ATOM 573 C CA . ARG A 1 76 ? 6.872 -4.766 -13.296 1.00 66.75 76 ARG A CA 1
ATOM 574 C C . ARG A 1 76 ? 7.597 -3.591 -13.946 1.00 66.75 76 ARG A C 1
ATOM 576 O O . ARG A 1 76 ? 8.303 -3.807 -14.923 1.00 66.75 76 ARG A O 1
ATOM 583 N N . ASN A 1 77 ? 7.476 -2.381 -13.403 1.00 66.31 77 ASN A N 1
ATOM 584 C CA . ASN A 1 77 ? 8.164 -1.209 -13.951 1.00 66.31 77 ASN A CA 1
ATOM 585 C C . ASN A 1 77 ? 9.692 -1.362 -13.914 1.00 66.31 77 ASN A C 1
ATOM 587 O O . ASN A 1 77 ? 10.358 -1.021 -14.887 1.00 66.31 77 ASN A O 1
ATOM 591 N N . ILE A 1 78 ? 10.243 -1.927 -12.834 1.00 67.50 78 ILE A N 1
ATOM 592 C CA . ILE A 1 78 ? 11.682 -2.216 -12.729 1.00 67.50 78 ILE A CA 1
ATOM 593 C C . ILE A 1 78 ? 12.096 -3.268 -13.768 1.00 67.50 78 ILE A C 1
ATOM 595 O O . ILE A 1 78 ? 13.068 -3.072 -14.497 1.00 67.50 78 ILE A O 1
ATOM 599 N N . THR A 1 79 ? 11.349 -4.371 -13.877 1.00 67.69 79 THR A N 1
ATOM 600 C CA . THR A 1 79 ? 11.650 -5.447 -14.832 1.00 67.69 79 THR A CA 1
ATOM 601 C C . THR A 1 79 ? 11.583 -4.961 -16.277 1.00 67.69 79 THR A C 1
ATOM 603 O O . THR A 1 79 ? 12.513 -5.212 -17.041 1.00 67.69 79 THR A O 1
ATOM 606 N N . TYR A 1 80 ? 10.526 -4.243 -16.661 1.00 63.81 80 TYR A N 1
ATOM 607 C CA . TYR A 1 80 ? 10.396 -3.718 -18.020 1.00 63.81 80 TYR A CA 1
ATOM 608 C C . TYR A 1 80 ? 11.435 -2.636 -18.324 1.00 63.81 80 TYR A C 1
ATOM 610 O O . TYR A 1 80 ? 11.990 -2.652 -19.419 1.00 63.81 80 TYR A O 1
ATOM 618 N N . GLY A 1 81 ? 11.784 -1.780 -17.357 1.00 67.75 81 GLY A N 1
ATOM 619 C CA . GLY A 1 81 ? 12.884 -0.824 -17.509 1.00 67.75 81 GLY A CA 1
ATOM 620 C C . GLY A 1 81 ? 14.227 -1.512 -17.780 1.00 67.75 81 GLY A C 1
ATOM 621 O O . GLY A 1 81 ? 14.952 -1.124 -18.693 1.00 67.75 81 GLY A O 1
ATOM 622 N N . HIS A 1 82 ? 14.533 -2.597 -17.061 1.00 65.88 82 HIS A N 1
ATOM 623 C CA . HIS A 1 82 ? 15.734 -3.397 -17.320 1.00 65.88 82 HIS A CA 1
ATOM 624 C C . HIS A 1 82 ? 15.700 -4.145 -18.658 1.00 65.88 82 HIS A C 1
ATOM 626 O O . HIS A 1 82 ? 16.736 -4.299 -19.304 1.00 65.88 82 HIS A O 1
ATOM 632 N N . LEU A 1 83 ? 14.538 -4.631 -19.098 1.00 65.44 83 LEU A N 1
ATOM 633 C CA . LEU A 1 83 ? 14.408 -5.273 -20.410 1.00 65.44 83 LEU A CA 1
ATOM 634 C C . LEU A 1 83 ? 14.582 -4.263 -21.548 1.00 65.44 83 LEU A C 1
ATOM 636 O O . LEU A 1 83 ? 15.277 -4.560 -22.520 1.00 65.44 83 LEU A O 1
ATOM 640 N N . GLN A 1 84 ? 14.027 -3.061 -21.400 1.00 67.44 84 GLN A N 1
ATOM 641 C CA . GLN A 1 84 ? 14.196 -1.976 -22.359 1.00 67.44 84 GLN A CA 1
ATOM 642 C C . GLN A 1 84 ? 15.666 -1.555 -22.472 1.00 67.44 84 GLN A C 1
ATOM 644 O O . GLN A 1 84 ? 16.198 -1.527 -23.579 1.00 67.44 84 GLN A O 1
ATOM 649 N N . SER A 1 85 ? 16.361 -1.343 -21.348 1.00 56.09 85 SER A N 1
ATOM 650 C CA . SER A 1 85 ? 17.782 -0.965 -21.378 1.00 56.09 85 SER A CA 1
ATOM 651 C C . SER A 1 85 ? 18.660 -2.040 -22.031 1.00 56.09 85 SER A C 1
ATOM 653 O O . SER A 1 85 ? 19.648 -1.733 -22.697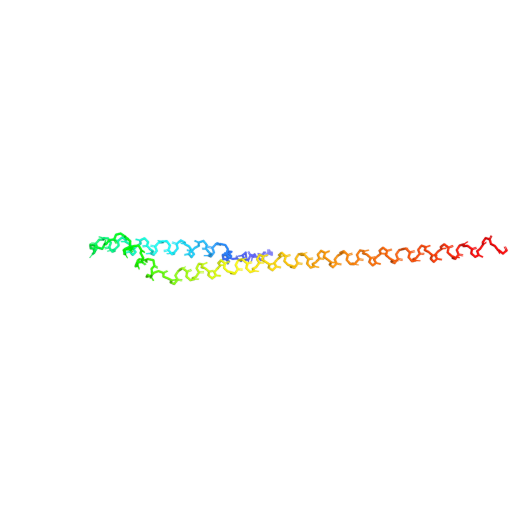 1.00 56.09 85 SER A O 1
ATOM 655 N N . ARG A 1 86 ? 18.306 -3.325 -21.866 1.00 60.97 86 ARG A N 1
ATOM 656 C CA . ARG A 1 86 ? 18.984 -4.438 -22.551 1.00 60.97 86 ARG A CA 1
ATOM 657 C C . ARG A 1 86 ? 18.728 -4.432 -24.058 1.00 60.97 86 ARG A C 1
ATOM 659 O O . ARG A 1 86 ? 19.653 -4.732 -24.808 1.00 60.97 86 ARG A O 1
ATOM 666 N N . SER A 1 87 ? 17.512 -4.097 -24.488 1.00 62.41 87 SER A N 1
ATOM 667 C CA . SER A 1 87 ? 17.171 -3.960 -25.910 1.00 62.41 87 SER A CA 1
ATOM 668 C C . SER A 1 87 ? 17.947 -2.813 -26.556 1.00 62.41 87 SER A C 1
ATOM 670 O O . SER A 1 87 ? 18.606 -3.018 -27.570 1.00 62.41 87 SER A O 1
ATOM 672 N N . GLU A 1 88 ? 17.963 -1.641 -25.920 1.00 72.38 88 GLU A N 1
ATOM 673 C CA . GLU A 1 88 ? 18.701 -0.465 -26.402 1.00 72.38 88 GLU A CA 1
ATOM 674 C C . GLU A 1 88 ? 20.208 -0.752 -26.527 1.00 72.38 88 GLU A C 1
ATOM 676 O O . GLU A 1 88 ? 20.842 -0.392 -27.521 1.00 72.38 88 GLU A O 1
ATOM 681 N N . GLY A 1 89 ? 20.787 -1.483 -25.565 1.00 65.19 89 GLY A N 1
ATOM 682 C CA . GLY A 1 89 ? 22.180 -1.932 -25.642 1.00 65.19 89 GLY A CA 1
ATOM 683 C C . GLY A 1 89 ? 22.453 -2.910 -26.794 1.00 65.19 89 GLY A C 1
ATOM 684 O O . GLY A 1 89 ? 23.522 -2.862 -27.408 1.00 65.19 89 GLY A O 1
ATOM 685 N N . PHE A 1 90 ? 21.497 -3.783 -27.124 1.00 67.00 90 PHE A N 1
ATOM 686 C CA . PHE A 1 90 ? 21.611 -4.712 -28.253 1.00 67.00 90 PHE A CA 1
ATOM 687 C C . PHE A 1 90 ? 21.544 -3.988 -29.603 1.00 67.00 90 PHE A C 1
ATOM 689 O O . PHE A 1 90 ? 22.341 -4.294 -30.499 1.00 67.00 90 PHE A O 1
ATOM 696 N N . ASP A 1 91 ? 20.651 -3.004 -29.726 1.00 68.50 91 ASP A N 1
ATOM 697 C CA . ASP A 1 91 ? 20.511 -2.163 -30.918 1.00 68.50 91 ASP A CA 1
ATOM 698 C C . ASP A 1 91 ? 21.770 -1.326 -31.167 1.00 68.50 91 ASP A C 1
ATOM 700 O O . ASP A 1 91 ? 22.283 -1.291 -32.294 1.00 68.50 91 ASP A O 1
ATOM 704 N N . LEU A 1 92 ? 22.330 -0.733 -30.105 1.00 60.66 92 LEU A N 1
ATOM 705 C CA . LEU A 1 92 ? 23.596 -0.003 -30.163 1.00 60.66 92 LEU A CA 1
ATOM 706 C C . LEU A 1 92 ? 24.739 -0.908 -30.640 1.00 60.66 92 LEU A C 1
ATOM 708 O O . LEU A 1 92 ? 25.493 -0.540 -31.542 1.00 60.66 92 LEU A O 1
ATOM 712 N N . ASN A 1 93 ? 24.846 -2.119 -30.085 1.00 64.56 93 ASN A N 1
ATOM 713 C CA . ASN A 1 93 ? 25.881 -3.070 -30.483 1.00 64.56 93 ASN A CA 1
ATOM 714 C C . ASN A 1 93 ? 25.755 -3.460 -31.970 1.00 64.56 93 ASN A C 1
ATOM 716 O O . ASN A 1 93 ? 26.741 -3.475 -32.711 1.00 64.56 93 ASN A O 1
ATOM 720 N N . HIS A 1 94 ? 24.530 -3.695 -32.449 1.00 71.06 94 HIS A N 1
ATOM 721 C CA . HIS A 1 94 ? 24.274 -3.962 -33.867 1.00 71.06 94 HIS A CA 1
ATOM 722 C C . HIS A 1 94 ? 24.676 -2.793 -34.764 1.00 71.06 94 HIS A C 1
ATOM 724 O O . HIS A 1 94 ? 25.249 -3.008 -35.835 1.00 71.06 94 HIS A O 1
ATOM 730 N N . GLN A 1 95 ? 24.395 -1.559 -34.345 1.00 73.38 95 GLN A N 1
ATOM 731 C CA . GLN A 1 95 ? 24.797 -0.371 -35.088 1.00 73.38 95 GLN A CA 1
ATOM 732 C C . GLN A 1 95 ? 26.321 -0.254 -35.189 1.00 73.38 95 GLN A C 1
ATOM 734 O O . GLN A 1 95 ? 26.836 -0.082 -36.294 1.00 73.38 95 GLN A O 1
ATOM 739 N N . VAL A 1 96 ? 27.044 -0.440 -34.082 1.00 73.56 96 VAL A N 1
ATOM 740 C CA . VAL A 1 96 ? 28.516 -0.421 -34.065 1.00 73.56 96 VAL A CA 1
ATOM 741 C C . VAL A 1 96 ? 29.093 -1.491 -34.993 1.00 73.56 96 VAL A C 1
ATOM 743 O O . VAL A 1 96 ? 29.964 -1.196 -35.814 1.00 73.56 96 VAL A O 1
ATOM 746 N N . HIS A 1 97 ? 28.576 -2.722 -34.943 1.00 71.00 97 HIS A N 1
ATOM 747 C CA . HIS A 1 97 ? 29.016 -3.787 -35.847 1.00 71.00 97 HIS A CA 1
ATOM 748 C C . HIS A 1 97 ? 28.768 -3.453 -37.325 1.00 71.00 97 HIS A C 1
ATOM 750 O O . HIS A 1 97 ? 29.633 -3.722 -38.167 1.00 71.00 97 HIS A O 1
ATOM 756 N N . ARG A 1 98 ? 27.625 -2.835 -37.656 1.00 78.44 98 ARG A N 1
ATOM 757 C CA . ARG A 1 98 ? 27.342 -2.358 -39.021 1.00 78.44 98 ARG A CA 1
ATOM 758 C C . ARG A 1 98 ? 28.340 -1.289 -39.461 1.00 78.44 98 ARG A C 1
ATOM 760 O O . ARG A 1 98 ? 28.856 -1.378 -40.572 1.00 78.44 98 ARG A O 1
ATOM 767 N N . GLU A 1 99 ? 28.651 -0.321 -38.604 1.00 75.38 99 GLU A N 1
ATOM 768 C CA . GLU A 1 99 ? 29.618 0.735 -38.921 1.00 75.38 99 GLU A CA 1
ATOM 769 C C . GLU A 1 99 ? 31.034 0.189 -39.128 1.00 75.38 99 GLU A C 1
ATOM 771 O O . GLU A 1 99 ? 31.703 0.563 -40.093 1.00 75.38 99 GLU A O 1
ATOM 776 N N . ILE A 1 100 ? 31.485 -0.732 -38.271 1.00 76.94 100 ILE A N 1
ATOM 777 C CA . ILE A 1 100 ? 32.786 -1.400 -38.422 1.00 76.94 100 ILE A CA 1
ATOM 778 C C . ILE A 1 100 ? 32.852 -2.130 -39.765 1.00 76.94 100 ILE A C 1
ATOM 780 O O . ILE A 1 100 ? 33.836 -1.991 -40.496 1.00 76.94 100 ILE A O 1
ATOM 784 N N . ARG A 1 101 ? 31.791 -2.862 -40.127 1.00 80.94 101 ARG A N 1
ATOM 785 C CA . ARG A 1 101 ? 31.710 -3.577 -41.405 1.00 80.94 101 ARG A CA 1
ATOM 786 C C . ARG A 1 101 ? 31.789 -2.624 -42.595 1.00 80.94 101 ARG A C 1
ATOM 788 O O . ARG A 1 101 ? 32.613 -2.836 -43.480 1.00 80.94 101 ARG A O 1
ATOM 795 N N . GLN A 1 102 ? 31.012 -1.541 -42.580 1.00 85.00 102 GLN A N 1
ATOM 796 C CA . GLN A 1 102 ? 31.037 -0.530 -43.641 1.00 85.00 102 GLN A CA 1
ATOM 797 C C . GLN A 1 102 ? 32.412 0.137 -43.779 1.00 85.00 102 GLN A C 1
ATOM 799 O O . GLN A 1 102 ? 32.881 0.371 -44.894 1.00 85.00 102 GLN A O 1
ATOM 804 N N . ARG A 1 103 ? 33.089 0.436 -42.662 1.00 80.25 103 ARG A N 1
ATOM 805 C CA . ARG A 1 103 ? 34.454 0.988 -42.681 1.00 80.25 103 ARG A CA 1
ATOM 806 C C . ARG A 1 103 ? 35.457 -0.012 -43.256 1.00 80.25 103 ARG A C 1
ATOM 808 O O . ARG A 1 103 ? 36.290 0.380 -44.070 1.00 80.25 103 ARG A O 1
ATOM 815 N N . ALA A 1 104 ? 35.359 -1.287 -42.883 1.00 80.75 104 ALA A N 1
ATOM 816 C CA . ALA A 1 104 ? 36.221 -2.344 -43.410 1.00 80.75 104 ALA A CA 1
ATOM 817 C C . ALA A 1 104 ? 36.017 -2.563 -44.921 1.00 80.75 104 ALA A C 1
ATOM 819 O O . ALA A 1 104 ? 36.989 -2.717 -45.659 1.00 80.75 104 ALA A O 1
ATOM 820 N N . GLU A 1 105 ? 34.772 -2.529 -45.399 1.00 84.06 105 GLU A N 1
ATOM 821 C CA . GLU A 1 105 ? 34.438 -2.629 -46.826 1.00 84.06 105 GLU A CA 1
ATOM 822 C C . GLU A 1 105 ? 34.977 -1.427 -47.619 1.00 84.06 105 GLU A C 1
ATOM 824 O O . GLU A 1 105 ? 35.638 -1.621 -48.640 1.00 84.06 105 GLU A O 1
ATOM 829 N N . LYS A 1 106 ? 34.809 -0.195 -47.111 1.00 81.88 106 LYS A N 1
ATOM 830 C CA . LYS A 1 106 ? 35.407 1.013 -47.713 1.00 81.88 106 LYS A CA 1
ATOM 831 C C . LYS A 1 106 ? 36.935 0.947 -47.769 1.00 81.88 106 LYS A C 1
ATOM 833 O O . LYS A 1 106 ? 37.518 1.306 -48.788 1.00 81.88 106 LYS A O 1
ATOM 838 N N . ALA A 1 107 ? 37.586 0.473 -46.705 1.00 76.38 107 ALA A N 1
ATOM 839 C CA . ALA A 1 107 ? 39.041 0.329 -46.665 1.00 76.38 107 ALA A CA 1
ATOM 840 C C . ALA A 1 107 ? 39.553 -0.695 -47.695 1.00 76.38 107 ALA A C 1
ATOM 842 O O . ALA A 1 107 ? 40.560 -0.449 -48.356 1.00 76.38 107 ALA A O 1
ATOM 843 N N . ARG A 1 108 ? 38.836 -1.811 -47.892 1.00 76.56 108 ARG A N 1
ATOM 844 C CA . ARG A 1 108 ? 39.164 -2.804 -48.932 1.00 76.56 108 ARG A CA 1
ATOM 845 C C . ARG A 1 108 ? 38.944 -2.267 -50.347 1.00 76.56 108 ARG A C 1
ATOM 847 O O . ARG A 1 108 ? 39.794 -2.483 -51.203 1.00 76.56 108 ARG A O 1
ATOM 854 N N . ALA A 1 109 ? 37.856 -1.532 -50.582 1.00 74.88 109 ALA A N 1
ATOM 855 C CA . ALA A 1 109 ? 37.579 -0.918 -51.881 1.00 74.88 109 ALA A CA 1
ATOM 856 C C . ALA A 1 109 ? 38.602 0.177 -52.247 1.00 74.88 109 ALA A C 1
ATOM 858 O O . ALA A 1 109 ? 39.037 0.251 -53.392 1.00 74.88 109 ALA A O 1
ATOM 859 N N . GLY A 1 110 ? 39.050 0.981 -51.274 1.00 62.25 110 GLY A N 1
ATOM 860 C CA . GLY A 1 110 ? 40.091 2.000 -51.476 1.00 62.25 110 GLY A CA 1
ATOM 861 C C . GLY A 1 110 ? 41.511 1.438 -51.640 1.00 62.25 110 GLY A C 1
ATOM 862 O O . GLY A 1 110 ? 42.359 2.088 -52.248 1.00 62.25 110 GLY A O 1
ATOM 863 N N . GLY A 1 111 ? 41.777 0.224 -51.141 1.00 56.06 111 GLY A N 1
ATOM 864 C CA . GLY A 1 111 ? 43.044 -0.485 -51.354 1.00 56.06 111 GLY A CA 1
ATOM 865 C C . GLY A 1 111 ? 43.212 -1.035 -52.774 1.00 56.06 111 GLY A C 1
ATOM 866 O O . GLY A 1 111 ? 44.331 -1.099 -53.272 1.00 56.06 111 GLY A O 1
ATOM 867 N N . ALA A 1 112 ? 42.111 -1.356 -53.462 1.00 53.00 112 ALA A N 1
ATOM 868 C CA . ALA A 1 112 ? 42.134 -1.857 -54.839 1.00 53.00 112 ALA A CA 1
ATOM 869 C C . ALA A 1 1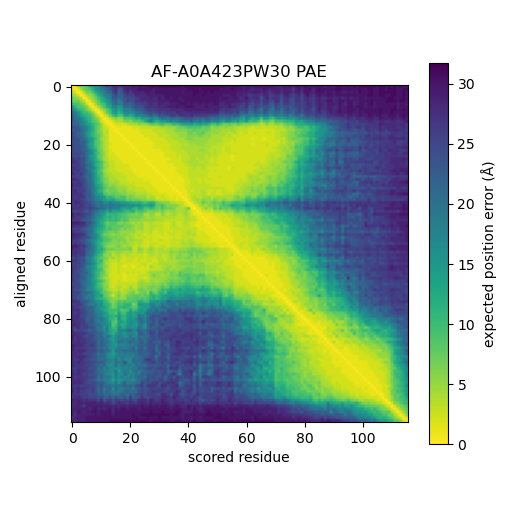12 ? 42.472 -0.779 -55.894 1.00 53.00 112 ALA A C 1
ATOM 871 O O . ALA A 1 112 ? 42.815 -1.119 -57.019 1.00 53.00 112 ALA A O 1
ATOM 872 N N . GLN A 1 113 ? 42.415 0.511 -55.541 1.00 49.34 113 GLN A N 1
ATOM 873 C CA . GLN A 1 113 ? 42.732 1.635 -56.439 1.00 49.34 113 GLN A CA 1
ATOM 874 C C . GLN A 1 113 ? 44.165 2.179 -56.309 1.00 49.34 113 GLN A C 1
ATOM 876 O O . GLN A 1 113 ? 44.554 3.036 -57.095 1.00 49.34 113 GLN A O 1
ATOM 881 N N . ARG A 1 114 ? 44.963 1.716 -55.336 1.00 49.56 114 ARG A N 1
ATOM 882 C CA . ARG A 1 114 ? 46.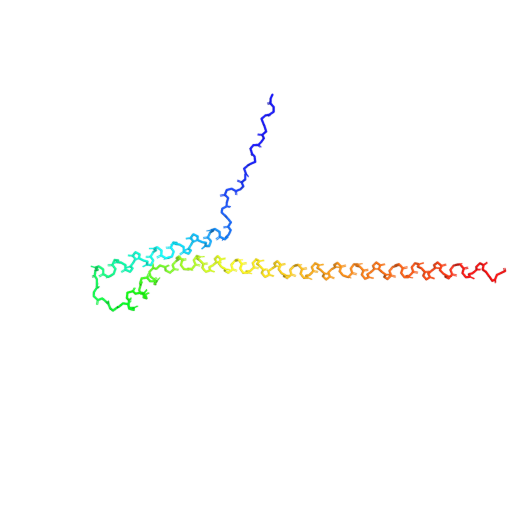365 2.154 -55.144 1.00 49.56 114 ARG A CA 1
ATOM 883 C C . ARG A 1 114 ? 47.402 1.086 -55.515 1.00 49.56 114 ARG A C 1
ATOM 885 O O . ARG A 1 114 ? 48.550 1.187 -55.094 1.00 49.56 114 ARG A O 1
ATOM 892 N N . GLY A 1 115 ? 47.000 0.074 -56.281 1.00 51.56 115 GLY A N 1
ATOM 893 C CA . GLY A 1 115 ? 47.863 -1.039 -56.686 1.00 51.56 115 GLY A CA 1
ATOM 894 C C . GLY A 1 115 ? 47.579 -1.585 -58.087 1.00 51.56 115 GLY A C 1
ATOM 895 O O . GLY A 1 115 ? 47.755 -2.784 -58.288 1.00 51.56 115 GLY A O 1
ATOM 896 N N . ALA A 1 116 ? 47.121 -0.741 -59.017 1.00 40.06 116 ALA A N 1
ATOM 897 C CA . ALA A 1 116 ? 47.063 -1.034 -60.451 1.00 40.06 116 ALA A CA 1
ATOM 898 C C . ALA A 1 116 ? 47.841 0.038 -61.219 1.00 40.06 116 ALA A C 1
ATOM 900 O O . ALA A 1 116 ? 47.694 1.225 -60.842 1.00 40.06 116 ALA A O 1
#

Mean predicted aligned error: 15.12 Å